Protein AF-A0A142L7J3-F1 (afdb_monomer_lite)

Radius of gyration: 13.49 Å; chains: 1; bounding box: 30×34×36 Å

pLDDT: mean 91.31, std 12.8, range [37.28, 98.56]

Structure (mmCIF, N/CA/C/O backbone):
data_AF-A0A142L7J3-F1
#
_entry.id   AF-A0A142L7J3-F1
#
loop_
_atom_site.group_PDB
_atom_site.id
_atom_site.type_symbol
_atom_site.label_atom_id
_atom_site.label_alt_id
_atom_site.label_comp_id
_atom_site.label_asym_id
_atom_site.label_entity_id
_atom_site.label_seq_id
_atom_site.pdbx_PDB_ins_code
_atom_site.Cartn_x
_atom_site.Cartn_y
_atom_site.Cartn_z
_atom_site.occupancy
_atom_site.B_iso_or_equiv
_atom_site.auth_seq_id
_atom_site.auth_comp_id
_atom_site.auth_asym_id
_atom_site.auth_atom_id
_atom_site.pdbx_PDB_model_num
ATOM 1 N N . MET A 1 1 ? -18.069 -25.720 5.471 1.00 37.28 1 MET A N 1
ATOM 2 C CA . MET A 1 1 ? -17.229 -25.163 6.548 1.00 37.28 1 MET A CA 1
ATOM 3 C C . MET A 1 1 ? -16.478 -24.002 5.931 1.00 37.28 1 MET A C 1
ATOM 5 O O . MET A 1 1 ? -15.548 -24.239 5.176 1.00 37.28 1 MET A O 1
ATOM 9 N N . GLU A 1 2 ? -16.967 -22.778 6.115 1.00 46.50 2 GLU A N 1
ATOM 10 C CA . GLU A 1 2 ? -16.237 -21.585 5.678 1.00 46.50 2 GLU A CA 1
ATOM 11 C C . GLU A 1 2 ? -15.083 -21.380 6.653 1.00 46.50 2 GLU A C 1
ATOM 13 O O . GLU A 1 2 ? -15.280 -20.985 7.800 1.00 46.50 2 GLU A O 1
ATOM 18 N N . SER A 1 3 ? -13.883 -21.758 6.222 1.00 52.31 3 SER A N 1
ATOM 19 C CA . SER A 1 3 ? -12.657 -21.511 6.966 1.00 52.31 3 SER A CA 1
ATOM 20 C C . SER A 1 3 ? -12.474 -20.002 7.080 1.00 52.31 3 SER A C 1
ATOM 22 O O . SER A 1 3 ? -12.310 -19.318 6.070 1.00 52.31 3 SER A O 1
ATOM 24 N N . THR A 1 4 ? -12.519 -19.477 8.300 1.00 59.66 4 THR A N 1
ATOM 25 C CA . THR A 1 4 ? -12.182 -18.084 8.593 1.00 59.66 4 THR A CA 1
ATOM 26 C C . THR A 1 4 ? -10.811 -17.785 7.976 1.00 59.66 4 THR A C 1
ATOM 28 O O . THR A 1 4 ? -9.865 -18.522 8.263 1.00 59.66 4 THR A O 1
ATOM 31 N N . PRO A 1 5 ? -10.664 -16.769 7.109 1.00 62.41 5 PRO A N 1
ATOM 32 C CA . PRO A 1 5 ? -9.376 -16.492 6.492 1.00 62.41 5 PRO A CA 1
ATOM 33 C C . PRO A 1 5 ? -8.358 -16.102 7.572 1.00 62.41 5 PRO A C 1
ATOM 35 O O . PRO A 1 5 ? -8.549 -15.125 8.297 1.00 62.41 5 PRO A O 1
ATOM 38 N N . THR A 1 6 ? -7.284 -16.885 7.691 1.00 75.25 6 THR A N 1
ATOM 39 C CA . THR A 1 6 ? -6.123 -16.551 8.524 1.00 75.25 6 THR A CA 1
ATOM 40 C C . THR A 1 6 ? -5.455 -15.284 7.987 1.00 75.25 6 THR A C 1
ATOM 42 O O . THR A 1 6 ? -5.536 -14.990 6.796 1.00 75.25 6 THR A O 1
ATOM 45 N N . TYR A 1 7 ? -4.772 -14.534 8.852 1.00 71.19 7 TYR A N 1
ATOM 46 C CA . TYR A 1 7 ? -4.046 -13.314 8.478 1.00 71.19 7 TYR A CA 1
ATOM 47 C C . TYR A 1 7 ? -3.102 -13.516 7.276 1.00 71.19 7 TYR A C 1
ATOM 49 O O . TYR A 1 7 ? -3.101 -12.707 6.350 1.00 71.19 7 TYR A O 1
ATOM 57 N N . GLU A 1 8 ? -2.357 -14.626 7.259 1.00 70.62 8 GLU A N 1
ATOM 58 C CA . GLU A 1 8 ? -1.459 -14.999 6.1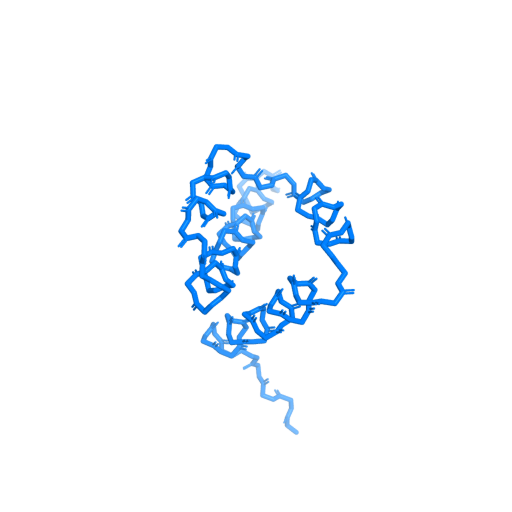56 1.00 70.62 8 GLU A CA 1
ATOM 59 C C . GLU A 1 8 ? -2.220 -15.163 4.832 1.00 70.62 8 GLU A C 1
ATOM 61 O O . GLU A 1 8 ? -1.825 -14.579 3.826 1.00 70.62 8 GLU A O 1
ATOM 66 N N . ASN A 1 9 ? -3.388 -15.814 4.853 1.00 86.50 9 ASN A N 1
ATOM 67 C CA . ASN A 1 9 ? -4.229 -15.978 3.663 1.00 86.50 9 ASN A CA 1
ATOM 68 C C . ASN A 1 9 ? -4.708 -14.625 3.110 1.00 86.50 9 ASN A C 1
ATOM 70 O O . ASN A 1 9 ? -4.816 -14.447 1.899 1.00 86.50 9 ASN A O 1
ATOM 74 N N . VAL A 1 10 ? -5.000 -13.654 3.984 1.00 92.06 10 VAL A N 1
ATOM 75 C CA . VAL A 1 10 ? -5.408 -12.305 3.556 1.00 92.06 10 VAL A CA 1
ATOM 76 C C . VAL A 1 10 ? -4.241 -11.573 2.899 1.00 92.06 10 VAL A C 1
ATOM 78 O O . VAL A 1 10 ? -4.418 -10.970 1.839 1.00 92.06 10 VAL A O 1
ATOM 81 N N . LEU A 1 11 ? -3.051 -11.630 3.501 1.00 94.69 11 LEU A N 1
ATOM 82 C CA . LEU A 1 11 ? -1.868 -10.963 2.963 1.00 94.69 11 LEU A CA 1
ATOM 83 C C . LEU A 1 11 ? -1.441 -11.555 1.613 1.00 94.69 11 LEU A C 1
ATOM 85 O O . LEU A 1 11 ? -1.082 -10.801 0.706 1.00 94.69 11 LEU A O 1
ATOM 89 N N . GLU A 1 12 ? -1.527 -12.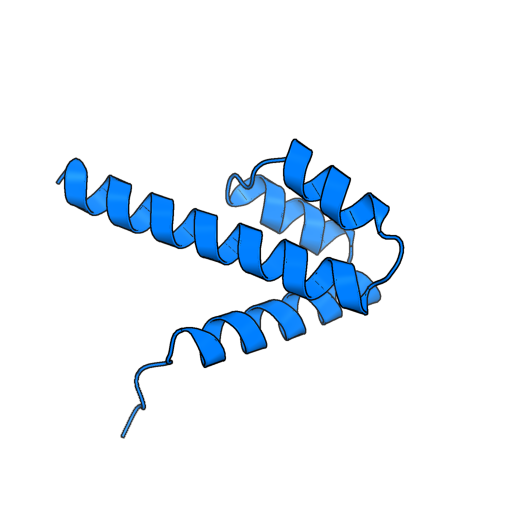875 1.445 1.00 95.12 12 GLU A N 1
ATOM 90 C CA . GLU A 1 12 ? -1.261 -13.545 0.168 1.00 95.12 12 GLU A CA 1
ATOM 91 C C . GLU A 1 12 ? -2.232 -13.083 -0.924 1.00 95.12 12 GLU A C 1
ATOM 93 O O . GLU A 1 12 ? -1.800 -12.638 -1.989 1.00 95.12 12 GLU A O 1
ATOM 98 N N . VAL A 1 13 ? -3.540 -13.085 -0.640 1.00 95.94 13 VAL A N 1
ATOM 99 C CA . VAL A 1 13 ? -4.571 -12.628 -1.589 1.00 95.94 13 VAL A CA 1
ATOM 100 C C . VAL A 1 13 ? -4.380 -11.155 -1.959 1.00 95.94 13 VAL A C 1
ATOM 102 O O . VAL A 1 13 ? -4.486 -10.791 -3.137 1.00 95.94 13 VAL A O 1
ATOM 105 N N . LEU A 1 14 ? -4.068 -10.298 -0.982 1.00 97.25 14 LEU A N 1
ATOM 106 C CA . LEU A 1 14 ? -3.749 -8.893 -1.235 1.00 97.25 14 LEU A CA 1
ATOM 107 C C . LEU A 1 14 ? -2.504 -8.763 -2.111 1.00 97.25 14 LEU A C 1
ATOM 109 O O . LEU A 1 14 ? -2.527 -8.011 -3.081 1.00 97.25 14 LEU A O 1
ATOM 113 N N . THR A 1 15 ? -1.449 -9.524 -1.825 1.00 98.19 15 THR A N 1
ATOM 114 C CA . THR A 1 15 ? -0.204 -9.500 -2.603 1.00 98.19 15 THR A CA 1
ATOM 115 C C . THR A 1 15 ? -0.450 -9.901 -4.054 1.00 98.19 15 THR A C 1
ATOM 117 O O . THR A 1 15 ? 0.003 -9.202 -4.961 1.00 98.19 15 THR A O 1
ATOM 120 N N . SER A 1 16 ? -1.215 -10.968 -4.305 1.00 97.88 16 SER A N 1
ATOM 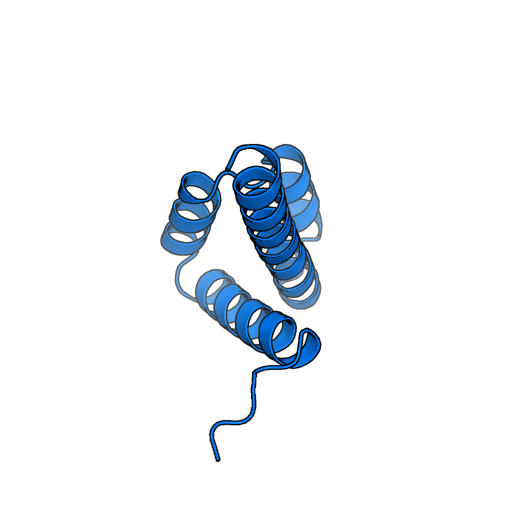121 C CA . SER A 1 16 ? -1.576 -11.386 -5.666 1.00 97.88 16 SER A CA 1
ATOM 122 C C . SER A 1 16 ? -2.435 -10.345 -6.386 1.00 97.88 16 SER A C 1
ATOM 124 O O . SER A 1 16 ? -2.193 -10.052 -7.556 1.00 97.88 16 SER A O 1
ATOM 126 N N . SER A 1 17 ? -3.398 -9.739 -5.687 1.00 98.00 17 SER A N 1
ATOM 127 C CA . SER A 1 17 ? -4.270 -8.699 -6.251 1.00 98.00 17 SER A CA 1
ATOM 128 C C . SER A 1 17 ? -3.491 -7.432 -6.605 1.00 98.00 17 SER A C 1
ATOM 130 O O . SER A 1 17 ? -3.670 -6.864 -7.683 1.00 98.00 17 SER A O 1
ATOM 132 N N . VAL A 1 18 ? -2.586 -7.006 -5.721 1.00 98.38 18 VAL A N 1
ATOM 133 C CA . VAL A 1 18 ? -1.698 -5.866 -5.960 1.00 98.38 18 VAL A CA 1
ATOM 134 C C . VAL A 1 18 ? -0.748 -6.172 -7.107 1.00 98.38 18 VAL A C 1
ATOM 136 O O . VAL A 1 18 ? -0.603 -5.327 -7.979 1.00 98.38 18 VAL A O 1
ATOM 139 N N . MET A 1 19 ? -0.137 -7.360 -7.150 1.00 98.56 19 MET A N 1
ATOM 140 C CA . MET A 1 19 ? 0.727 -7.769 -8.261 1.00 98.56 19 MET A CA 1
ATOM 141 C C . MET A 1 19 ? -0.021 -7.702 -9.595 1.00 98.56 19 MET A C 1
ATOM 143 O O . MET A 1 19 ? 0.497 -7.146 -10.558 1.00 98.56 19 MET A O 1
ATOM 147 N N . TYR A 1 20 ? -1.252 -8.215 -9.646 1.00 98.50 20 TYR A N 1
ATOM 148 C CA . TYR A 1 20 ? -2.077 -8.146 -10.847 1.00 98.50 20 TYR A CA 1
ATOM 149 C C . TYR A 1 20 ? -2.296 -6.694 -11.297 1.00 98.50 20 TYR A C 1
ATOM 151 O O . TYR A 1 20 ? -2.012 -6.355 -12.442 1.00 98.50 20 TYR A O 1
ATOM 159 N N . LEU A 1 21 ? -2.740 -5.811 -10.398 1.00 98.44 21 LEU A N 1
ATOM 160 C CA . LEU A 1 21 ? -2.955 -4.404 -10.747 1.00 98.44 21 LEU A CA 1
ATOM 161 C C . LEU A 1 21 ? -1.646 -3.691 -11.102 1.00 98.44 21 LEU A C 1
ATOM 163 O O . LEU A 1 21 ? -1.609 -2.897 -12.029 1.00 98.44 21 LEU A O 1
ATOM 167 N N . LEU A 1 22 ? -0.546 -4.015 -10.430 1.00 97.88 22 LEU A N 1
ATOM 168 C CA . LEU A 1 22 ? 0.762 -3.442 -10.721 1.00 97.88 22 LEU A CA 1
ATOM 169 C C . LEU A 1 22 ? 1.222 -3.750 -12.155 1.00 97.88 22 LEU A C 1
ATOM 171 O O . LEU A 1 22 ? 1.839 -2.899 -12.792 1.00 97.88 22 LEU A O 1
ATOM 175 N N . LEU A 1 23 ? 0.929 -4.956 -12.649 1.00 97.75 23 LEU A N 1
ATOM 176 C CA . LEU A 1 23 ? 1.328 -5.417 -13.981 1.00 97.75 23 LEU A CA 1
ATOM 177 C C . LEU A 1 23 ? 0.328 -5.055 -15.084 1.00 97.75 23 LEU A C 1
ATOM 179 O O . LEU A 1 23 ? 0.724 -4.961 -16.244 1.00 97.75 23 LEU A O 1
ATOM 183 N N . HIS A 1 24 ? -0.951 -4.884 -14.744 1.00 98.12 24 HIS A N 1
ATOM 184 C CA . HIS A 1 24 ? -2.024 -4.776 -15.735 1.00 98.12 24 HIS A CA 1
ATOM 185 C C . HIS A 1 24 ? -2.837 -3.477 -15.660 1.00 98.12 24 HIS A C 1
ATOM 187 O O . HIS A 1 24 ? -3.446 -3.108 -16.659 1.00 98.12 24 HIS A O 1
ATOM 193 N N . ASP A 1 25 ? -2.873 -2.789 -14.515 1.00 98.00 25 ASP A N 1
ATOM 194 C CA . ASP A 1 25 ? -3.718 -1.607 -14.295 1.00 98.00 25 ASP A CA 1
ATOM 195 C C . ASP A 1 25 ? -3.199 -0.728 -13.134 1.00 98.00 25 ASP A C 1
ATOM 197 O O . ASP A 1 25 ? -3.740 -0.695 -12.020 1.00 98.00 25 ASP A O 1
ATOM 201 N N . MET A 1 26 ? -2.092 -0.025 -13.398 1.00 96.31 26 MET A N 1
ATOM 202 C CA . MET A 1 26 ? -1.433 0.838 -12.412 1.00 96.31 26 MET A CA 1
ATOM 203 C C . MET A 1 26 ? -2.337 1.993 -11.960 1.00 96.31 26 MET A C 1
ATOM 205 O O . MET A 1 26 ? -2.331 2.364 -10.787 1.00 96.31 26 MET A O 1
ATOM 209 N N . GLU A 1 27 ? -3.125 2.564 -12.871 1.00 97.94 27 GLU A N 1
ATOM 210 C CA . GLU A 1 27 ? -4.021 3.676 -12.554 1.00 97.94 27 GLU A CA 1
ATOM 211 C C . GLU A 1 27 ? -5.067 3.250 -11.518 1.00 97.94 27 GLU A C 1
ATOM 213 O O . GLU A 1 27 ? -5.263 3.921 -10.500 1.00 97.94 27 GLU A O 1
ATOM 218 N N . LYS A 1 28 ? -5.685 2.080 -11.711 1.00 98.12 28 LYS A N 1
ATOM 219 C CA . LYS A 1 28 ? -6.615 1.514 -10.735 1.00 98.12 28 LYS A CA 1
ATOM 220 C C . LYS A 1 28 ? -5.945 1.210 -9.401 1.00 98.12 28 LYS A C 1
ATOM 222 O O . LYS A 1 28 ? -6.564 1.466 -8.366 1.00 98.12 28 LYS A O 1
ATOM 227 N N . LEU A 1 29 ? -4.705 0.709 -9.398 1.00 98.31 29 LEU A N 1
ATOM 228 C CA . LEU A 1 29 ? -3.951 0.504 -8.158 1.00 98.31 29 LEU A CA 1
ATOM 229 C C . LEU A 1 29 ? -3.820 1.816 -7.376 1.00 98.31 29 LEU A C 1
ATOM 231 O O . LEU A 1 29 ? -4.222 1.876 -6.215 1.00 98.31 29 LEU A O 1
ATOM 235 N N . LEU A 1 30 ? -3.314 2.875 -8.013 1.00 97.19 30 LEU A N 1
ATOM 236 C CA . LEU A 1 30 ? -3.113 4.177 -7.370 1.00 97.19 30 LEU A CA 1
ATOM 237 C C . LEU A 1 30 ? -4.433 4.781 -6.868 1.00 97.19 30 LEU A C 1
ATOM 239 O O . LEU A 1 30 ? -4.497 5.262 -5.735 1.00 97.19 30 LEU A O 1
ATOM 243 N N . ASN A 1 31 ? -5.503 4.676 -7.660 1.00 97.81 31 ASN A N 1
ATOM 244 C CA . ASN A 1 31 ? -6.839 5.130 -7.274 1.00 97.81 31 ASN A CA 1
ATOM 245 C C . ASN A 1 31 ? -7.374 4.396 -6.035 1.00 97.81 31 ASN A C 1
ATOM 247 O O . ASN A 1 31 ? -7.970 5.019 -5.154 1.00 97.81 31 ASN A O 1
ATOM 251 N N . ILE A 1 32 ? -7.164 3.078 -5.937 1.00 97.56 32 ILE A N 1
ATOM 252 C CA . ILE A 1 32 ? -7.557 2.301 -4.754 1.00 97.56 32 ILE A CA 1
ATOM 253 C C . ILE A 1 32 ? -6.774 2.776 -3.533 1.00 97.56 32 ILE A C 1
ATOM 255 O O . ILE A 1 32 ? -7.397 3.102 -2.524 1.00 97.56 32 ILE A O 1
ATOM 259 N N . LEU A 1 33 ? -5.441 2.853 -3.635 1.00 97.56 33 LEU A N 1
ATOM 260 C CA . LEU A 1 33 ? -4.561 3.264 -2.538 1.00 97.56 33 LEU A CA 1
ATOM 261 C C . LEU A 1 33 ? -4.963 4.639 -1.984 1.00 97.56 33 LEU A C 1
ATOM 263 O O . LEU A 1 33 ? -5.143 4.795 -0.776 1.00 97.56 33 LEU A O 1
ATOM 267 N N . TYR A 1 34 ? -5.205 5.611 -2.862 1.00 95.56 34 TYR A N 1
ATOM 268 C CA . TYR A 1 34 ? -5.644 6.943 -2.454 1.00 95.56 34 TYR A CA 1
ATOM 269 C C . TYR A 1 34 ? -6.968 6.913 -1.670 1.00 95.56 34 TYR A C 1
ATOM 271 O O . TYR A 1 34 ? -7.086 7.524 -0.610 1.00 95.56 34 TYR A O 1
ATOM 279 N N . ARG A 1 35 ? -7.960 6.141 -2.134 1.00 96.19 35 ARG A N 1
ATOM 280 C CA . ARG A 1 35 ? -9.291 6.063 -1.502 1.00 96.19 35 ARG A CA 1
ATOM 281 C C . ARG A 1 35 ? -9.291 5.434 -0.114 1.00 96.19 35 ARG A C 1
ATOM 283 O O . ARG A 1 35 ? -10.184 5.725 0.680 1.00 96.19 35 ARG A O 1
ATOM 290 N N . ILE A 1 36 ? -8.351 4.536 0.165 1.00 94.75 36 ILE A N 1
ATOM 291 C CA . ILE A 1 36 ? -8.267 3.859 1.464 1.00 94.75 36 ILE A CA 1
ATOM 292 C C . ILE A 1 36 ? -7.367 4.588 2.462 1.00 94.75 36 ILE A C 1
ATOM 294 O O . ILE A 1 36 ? -7.278 4.115 3.598 1.00 94.75 36 ILE A O 1
ATOM 298 N N . ASP A 1 37 ? -6.779 5.726 2.073 1.00 95.50 37 ASP A N 1
ATOM 299 C CA . ASP A 1 37 ? -5.926 6.570 2.915 1.00 95.50 37 ASP A CA 1
ATOM 300 C C . ASP A 1 37 ? -4.679 5.820 3.421 1.00 95.50 37 ASP A C 1
ATOM 302 O O . ASP A 1 37 ? -4.399 5.761 4.619 1.00 95.50 37 ASP A O 1
ATOM 306 N N . VAL A 1 38 ? -3.946 5.166 2.509 1.00 94.69 38 VAL A N 1
ATOM 307 C CA . VAL A 1 38 ? -2.612 4.632 2.834 1.00 94.69 38 VAL A CA 1
ATOM 308 C C . VAL A 1 38 ? -1.575 5.751 2.864 1.00 94.69 38 VAL A C 1
ATOM 310 O O . VAL A 1 38 ? -1.668 6.743 2.146 1.00 94.69 38 VAL A O 1
ATOM 313 N N . ASN A 1 39 ? -0.536 5.573 3.678 1.00 94.62 39 ASN A N 1
ATOM 314 C CA . ASN A 1 39 ? 0.524 6.562 3.840 1.00 94.62 39 ASN A CA 1
ATOM 315 C C . ASN A 1 39 ? 1.324 6.750 2.532 1.00 94.62 39 ASN A C 1
ATOM 317 O O . ASN A 1 39 ? 2.157 5.913 2.180 1.00 94.62 39 ASN A O 1
ATOM 321 N N . GLU A 1 40 ? 1.088 7.860 1.829 1.00 94.56 40 GLU A N 1
ATOM 322 C CA . GLU A 1 40 ? 1.700 8.164 0.528 1.00 94.56 40 GLU A CA 1
ATOM 323 C C . GLU A 1 40 ? 3.246 8.144 0.543 1.00 94.56 40 GLU A C 1
ATOM 325 O O . GLU A 1 40 ? 3.828 7.545 -0.366 1.00 94.56 40 GLU A O 1
ATOM 330 N N . PRO A 1 41 ? 3.950 8.696 1.557 1.00 96.56 41 PRO A N 1
ATOM 331 C CA . PRO A 1 41 ? 5.401 8.533 1.668 1.00 96.56 41 PRO A CA 1
ATOM 332 C C . PRO A 1 41 ? 5.867 7.071 1.651 1.00 96.56 41 PRO A C 1
ATOM 334 O O . PRO A 1 41 ? 6.820 6.737 0.945 1.00 96.56 41 PRO A O 1
ATOM 337 N N . LYS A 1 42 ? 5.181 6.180 2.380 1.00 96.75 42 LYS A N 1
ATOM 338 C CA . LYS A 1 42 ? 5.503 4.743 2.385 1.00 96.75 42 LYS A CA 1
ATOM 339 C C . LYS A 1 42 ? 5.214 4.088 1.036 1.00 96.75 42 LYS A C 1
ATOM 341 O O . LYS A 1 42 ? 5.994 3.253 0.591 1.00 96.75 42 LYS A O 1
ATOM 346 N N . VAL A 1 43 ? 4.135 4.492 0.366 1.00 96.88 43 VAL A N 1
ATOM 347 C CA . VAL A 1 43 ? 3.809 4.021 -0.988 1.00 96.88 43 VAL A CA 1
ATOM 348 C C . VAL A 1 43 ? 4.913 4.416 -1.975 1.00 96.88 43 VAL A C 1
ATOM 350 O O . VAL A 1 43 ? 5.414 3.562 -2.702 1.00 96.88 43 VAL A O 1
ATOM 353 N N . LYS A 1 44 ? 5.368 5.675 -1.957 1.00 96.31 44 LYS A N 1
ATOM 354 C CA . LYS A 1 44 ? 6.485 6.145 -2.799 1.00 96.31 44 LYS A CA 1
ATOM 355 C C . LYS A 1 44 ? 7.772 5.361 -2.538 1.00 96.31 44 LYS A C 1
ATOM 357 O O . LYS A 1 44 ? 8.423 4.929 -3.486 1.00 96.31 44 LYS A O 1
ATOM 362 N N . ALA A 1 45 ? 8.108 5.133 -1.268 1.00 96.88 45 ALA A N 1
ATOM 363 C CA . ALA A 1 45 ? 9.262 4.319 -0.893 1.00 96.88 45 ALA A CA 1
ATOM 364 C C . ALA A 1 45 ? 9.133 2.869 -1.391 1.00 96.88 45 ALA A C 1
ATOM 366 O O . ALA A 1 45 ? 10.117 2.288 -1.844 1.00 96.88 45 ALA A O 1
ATOM 367 N N . ALA A 1 46 ? 7.922 2.300 -1.372 1.00 96.62 46 ALA A N 1
ATOM 368 C CA . ALA A 1 46 ? 7.678 0.971 -1.912 1.00 96.62 46 ALA A CA 1
ATOM 369 C C . ALA A 1 46 ? 7.964 0.922 -3.419 1.00 96.62 46 ALA A C 1
ATOM 371 O O . ALA A 1 46 ? 8.723 0.061 -3.858 1.00 96.62 46 ALA A O 1
ATOM 372 N N . PHE A 1 47 ? 7.425 1.870 -4.193 1.00 95.94 47 PHE A N 1
ATOM 373 C CA . PHE A 1 47 ? 7.630 1.946 -5.644 1.00 95.94 47 PHE A CA 1
ATOM 374 C C . PHE A 1 47 ? 9.088 2.198 -6.048 1.00 95.94 47 PHE A C 1
ATOM 376 O O . PHE A 1 47 ? 9.521 1.688 -7.079 1.00 95.94 47 PHE A O 1
ATOM 383 N N . ALA A 1 48 ? 9.874 2.889 -5.217 1.00 95.94 48 ALA A N 1
ATOM 384 C CA . ALA A 1 48 ? 11.300 3.123 -5.464 1.00 95.94 48 ALA A CA 1
ATOM 385 C C . ALA A 1 48 ? 12.141 1.832 -5.549 1.00 95.94 48 ALA A C 1
ATOM 387 O O . ALA A 1 48 ? 13.256 1.859 -6.065 1.00 95.94 48 ALA A O 1
ATOM 388 N N . GLN A 1 49 ? 11.610 0.692 -5.092 1.00 91.44 49 GLN A N 1
ATOM 389 C CA . GLN A 1 49 ? 12.269 -0.611 -5.211 1.00 91.44 49 GLN A CA 1
ATOM 390 C C . GLN A 1 49 ? 12.374 -1.105 -6.664 1.00 91.44 49 GLN A C 1
ATOM 392 O O . GLN A 1 49 ? 13.150 -2.022 -6.927 1.00 91.44 49 GLN A O 1
ATOM 397 N N . ASN A 1 50 ? 11.598 -0.539 -7.602 1.00 91.94 50 ASN A N 1
ATOM 398 C CA . ASN A 1 50 ? 11.615 -0.865 -9.038 1.00 91.94 50 ASN A CA 1
ATOM 399 C C . ASN A 1 50 ? 11.521 -2.371 -9.367 1.00 91.94 50 ASN A C 1
ATOM 401 O O . ASN A 1 50 ? 11.949 -2.821 -10.428 1.00 91.94 50 ASN A O 1
ATOM 405 N N . ASN A 1 51 ? 10.944 -3.167 -8.464 1.00 96.00 51 ASN A N 1
ATOM 406 C CA . ASN A 1 51 ? 10.774 -4.603 -8.632 1.00 96.00 51 ASN A CA 1
ATOM 407 C C . ASN A 1 51 ? 9.367 -5.008 -8.180 1.00 96.00 51 ASN A C 1
ATOM 409 O O . ASN A 1 51 ? 9.102 -5.015 -6.975 1.00 96.00 51 ASN A O 1
ATOM 413 N N . PRO A 1 52 ? 8.477 -5.407 -9.107 1.00 95.81 52 PRO A N 1
ATOM 414 C CA . PRO A 1 52 ? 7.125 -5.857 -8.790 1.00 95.81 52 PRO A CA 1
ATOM 415 C C . PRO A 1 52 ? 7.031 -6.890 -7.667 1.00 95.81 52 PRO A C 1
ATOM 417 O O . PRO A 1 52 ? 6.127 -6.814 -6.837 1.00 95.81 52 PRO A O 1
ATOM 420 N N . LYS A 1 53 ? 7.993 -7.821 -7.589 1.00 96.50 53 LYS A N 1
ATOM 421 C CA . LYS A 1 53 ? 8.019 -8.881 -6.568 1.00 96.50 53 LYS A CA 1
ATOM 422 C C . LYS A 1 53 ? 8.318 -8.362 -5.161 1.00 96.50 53 LYS A C 1
ATOM 424 O O . LYS A 1 53 ? 8.012 -9.054 -4.200 1.00 96.50 53 LYS A O 1
ATOM 429 N N . LEU A 1 54 ? 8.892 -7.165 -5.044 1.00 97.00 54 LEU A N 1
ATOM 430 C CA . LEU A 1 54 ? 9.124 -6.484 -3.770 1.00 97.00 54 LEU A CA 1
ATOM 431 C C . LEU A 1 54 ? 8.056 -5.416 -3.491 1.00 97.00 54 LEU A C 1
ATOM 433 O O . LEU A 1 54 ? 7.607 -5.261 -2.355 1.00 97.00 54 LEU A O 1
ATOM 437 N N . ILE A 1 55 ? 7.592 -4.721 -4.536 1.00 97.94 55 ILE A N 1
ATOM 438 C CA . ILE A 1 55 ? 6.541 -3.701 -4.444 1.00 97.94 55 ILE A CA 1
ATOM 439 C C . ILE A 1 55 ? 5.228 -4.327 -3.967 1.00 97.94 55 ILE A C 1
ATOM 441 O O . ILE A 1 55 ? 4.645 -3.838 -3.003 1.00 97.94 55 ILE A O 1
ATOM 445 N N . ALA A 1 56 ? 4.770 -5.409 -4.604 1.00 98.12 56 ALA A N 1
ATOM 446 C CA . ALA A 1 56 ? 3.468 -6.004 -4.311 1.00 98.12 56 ALA A CA 1
ATOM 447 C C . ALA A 1 56 ? 3.282 -6.415 -2.836 1.00 98.12 56 ALA A C 1
ATOM 449 O O . ALA A 1 56 ? 2.307 -5.956 -2.239 1.00 98.12 56 ALA A O 1
ATOM 450 N 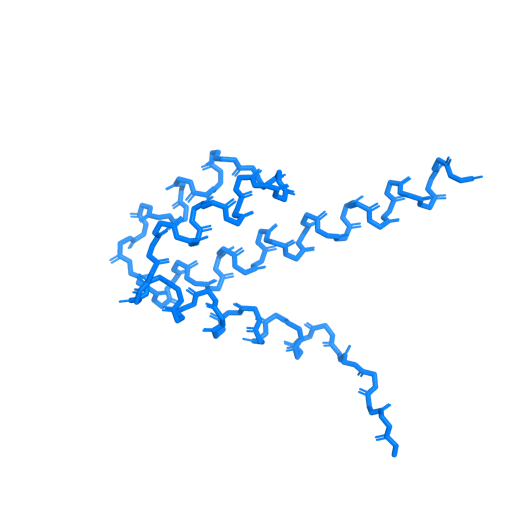N . PRO A 1 57 ? 4.194 -7.188 -2.207 1.00 97.88 57 PRO A N 1
ATOM 451 C CA . PRO A 1 57 ? 4.049 -7.532 -0.792 1.00 97.88 57 PRO A CA 1
ATOM 452 C C . PRO A 1 57 ? 4.172 -6.306 0.123 1.00 97.88 57 PRO A C 1
ATOM 454 O O . PRO A 1 57 ? 3.440 -6.202 1.105 1.00 97.88 57 PRO A O 1
ATOM 457 N N . THR A 1 58 ? 5.026 -5.331 -0.220 1.00 98.00 58 THR A N 1
ATOM 458 C CA . THR A 1 58 ? 5.156 -4.085 0.558 1.00 98.00 58 THR A CA 1
ATOM 459 C C . THR A 1 58 ? 3.843 -3.300 0.560 1.00 98.00 58 THR A C 1
ATOM 461 O O . THR A 1 58 ? 3.361 -2.882 1.609 1.00 98.00 58 THR A O 1
ATOM 464 N N . ILE A 1 59 ? 3.231 -3.114 -0.611 1.00 98.38 59 ILE A N 1
ATOM 465 C CA . ILE A 1 59 ? 1.957 -2.404 -0.750 1.00 98.38 59 ILE A CA 1
ATOM 466 C C . ILE A 1 59 ? 0.819 -3.187 -0.081 1.00 98.38 59 ILE A C 1
ATOM 468 O O . ILE A 1 59 ? 0.005 -2.582 0.613 1.00 98.38 59 ILE A O 1
ATOM 472 N N . ALA A 1 60 ? 0.773 -4.514 -0.227 1.00 98.00 60 ALA A N 1
ATOM 473 C CA . ALA A 1 60 ? -0.222 -5.354 0.437 1.00 98.00 60 ALA A CA 1
ATOM 474 C C . ALA A 1 60 ? -0.175 -5.205 1.966 1.00 98.00 60 ALA A C 1
ATOM 476 O O . ALA A 1 60 ? -1.223 -5.053 2.597 1.00 98.00 60 ALA A O 1
ATOM 477 N N . GLN A 1 61 ? 1.027 -5.148 2.549 1.00 97.50 61 GLN A N 1
ATOM 478 C CA . GLN A 1 61 ? 1.195 -4.897 3.979 1.00 97.50 61 GLN A CA 1
ATOM 479 C C . GLN A 1 61 ? 0.672 -3.510 4.381 1.00 97.50 61 GLN A C 1
ATOM 481 O O . GLN A 1 61 ? -0.049 -3.393 5.368 1.00 97.50 61 GLN A O 1
ATOM 486 N N . LEU A 1 62 ? 0.949 -2.463 3.592 1.00 97.56 62 LEU A N 1
ATOM 487 C CA . LEU A 1 62 ? 0.429 -1.115 3.866 1.00 97.56 62 LEU A CA 1
ATOM 488 C C . LEU A 1 62 ? -1.106 -1.052 3.839 1.00 97.56 62 LEU A C 1
ATOM 490 O O . LEU A 1 62 ? -1.703 -0.335 4.642 1.00 97.56 62 LEU A O 1
ATOM 494 N N . ILE A 1 63 ? -1.742 -1.791 2.925 1.00 97.31 63 ILE A N 1
ATOM 495 C CA . ILE A 1 63 ? -3.206 -1.905 2.855 1.00 97.31 63 ILE A CA 1
ATOM 496 C C . ILE A 1 63 ? -3.736 -2.579 4.125 1.00 97.31 63 ILE A C 1
ATOM 498 O O . ILE A 1 63 ? -4.658 -2.066 4.760 1.00 97.31 63 ILE A O 1
ATOM 502 N N . LEU A 1 64 ? -3.139 -3.706 4.510 1.00 95.69 64 LEU A N 1
ATOM 503 C CA . LEU A 1 64 ? -3.564 -4.488 5.667 1.00 95.69 64 LEU A CA 1
ATOM 504 C C . LEU A 1 64 ? -3.418 -3.702 6.976 1.00 95.69 64 LEU A C 1
ATOM 506 O O . LEU A 1 64 ? -4.372 -3.620 7.752 1.00 95.69 64 LEU A O 1
ATOM 510 N N . ASP A 1 65 ? -2.276 -3.040 7.172 1.00 95.50 65 ASP A N 1
ATOM 511 C CA . ASP A 1 65 ? -2.028 -2.153 8.313 1.00 95.50 65 ASP A CA 1
ATOM 512 C C . ASP A 1 65 ? -3.103 -1.068 8.415 1.00 95.50 65 ASP A C 1
ATOM 514 O O . ASP A 1 65 ? -3.609 -0.768 9.500 1.00 95.50 65 ASP A O 1
ATOM 518 N N . ARG A 1 66 ? -3.487 -0.477 7.276 1.00 95.88 66 ARG A N 1
ATOM 519 C CA . ARG A 1 66 ? -4.491 0.585 7.250 1.00 95.88 66 ARG A CA 1
ATOM 520 C C . ARG A 1 66 ? -5.873 0.073 7.650 1.00 95.88 66 ARG A C 1
ATOM 522 O O . ARG A 1 66 ? -6.580 0.762 8.391 1.00 95.88 66 ARG A O 1
ATOM 529 N N . GLU A 1 67 ? -6.259 -1.119 7.206 1.00 94.25 67 GLU A N 1
ATOM 530 C CA . GLU A 1 67 ? -7.541 -1.726 7.575 1.00 94.25 67 GLU A CA 1
ATOM 531 C C . GLU A 1 67 ? -7.598 -2.129 9.054 1.00 94.25 67 GLU A C 1
ATOM 533 O O . GLU A 1 67 ? -8.619 -1.895 9.714 1.00 94.25 67 GLU A O 1
ATOM 538 N N . LEU A 1 68 ? -6.489 -2.627 9.610 1.00 93.56 68 LEU A N 1
ATOM 539 C CA . LEU A 1 68 ? -6.362 -2.887 11.045 1.00 93.56 68 LEU A CA 1
ATOM 540 C C . LEU A 1 68 ? -6.500 -1.599 11.864 1.00 93.56 68 LEU A C 1
ATOM 542 O O . LEU A 1 68 ? -7.333 -1.542 12.769 1.00 93.56 68 LEU A O 1
ATOM 546 N N . GLN A 1 69 ? -5.797 -0.528 11.484 1.00 94.31 69 GLN A N 1
ATOM 547 C CA . GLN A 1 69 ? -5.914 0.779 12.145 1.00 94.31 69 GLN A CA 1
ATOM 548 C C . GLN A 1 69 ? -7.353 1.309 12.134 1.00 94.31 69 GLN A C 1
ATOM 550 O O . GLN A 1 69 ? -7.831 1.862 13.129 1.00 94.31 69 GLN A O 1
ATOM 555 N N . LYS A 1 70 ? -8.083 1.142 11.022 1.00 92.31 70 LYS A N 1
ATOM 556 C CA . LYS A 1 70 ? -9.500 1.531 10.946 1.00 92.31 70 LYS A CA 1
ATOM 557 C C . LYS A 1 70 ? -10.357 0.688 11.888 1.00 92.31 70 LYS A C 1
ATOM 559 O O . LYS A 1 70 ? -11.260 1.225 12.529 1.00 92.31 70 LYS A O 1
ATOM 564 N N . ALA A 1 71 ? -10.107 -0.618 11.970 1.00 92.88 71 ALA A N 1
ATOM 565 C CA . ALA A 1 71 ? -10.836 -1.512 12.863 1.00 92.88 71 ALA A CA 1
ATOM 566 C C . ALA A 1 71 ? -10.611 -1.153 14.337 1.00 92.88 71 ALA A C 1
ATOM 568 O O . ALA A 1 71 ? -11.581 -1.060 15.088 1.00 92.88 71 ALA A O 1
ATOM 569 N N . GLU A 1 72 ? -9.369 -0.880 14.730 1.00 93.56 72 GLU A N 1
ATOM 570 C CA . GLU A 1 72 ? -9.017 -0.405 16.070 1.00 93.56 72 GLU A CA 1
ATOM 571 C C . GLU A 1 72 ? -9.661 0.946 16.385 1.00 93.56 72 GLU A C 1
ATOM 573 O O . GLU A 1 72 ? -10.304 1.094 17.424 1.00 93.56 72 GLU A O 1
ATOM 578 N N . SER A 1 73 ? -9.582 1.906 15.458 1.00 91.44 73 SER A N 1
ATOM 579 C CA . SER A 1 73 ? -10.217 3.219 15.620 1.00 91.44 73 SER A CA 1
ATOM 580 C C . SER A 1 73 ? -11.727 3.076 15.844 1.00 91.44 73 SER A C 1
ATOM 582 O O . SER A 1 73 ? -12.275 3.642 16.785 1.00 91.44 73 SER A O 1
ATOM 584 N N . ARG A 1 74 ? -12.409 2.239 15.051 1.00 91.56 74 ARG A N 1
ATOM 585 C CA . ARG A 1 74 ? -13.847 1.963 15.221 1.00 91.56 74 ARG A CA 1
ATOM 586 C C . ARG A 1 74 ? -14.190 1.300 16.555 1.00 91.56 74 ARG A C 1
ATOM 588 O O . ARG A 1 74 ? -15.301 1.488 17.030 1.00 91.56 74 ARG A O 1
ATOM 595 N N . ARG A 1 75 ? -13.284 0.504 17.131 1.00 90.06 75 ARG A N 1
ATOM 596 C CA . ARG A 1 75 ? -13.475 -0.113 18.455 1.00 90.06 75 ARG A CA 1
ATOM 597 C C . ARG A 1 75 ? -13.278 0.892 19.587 1.00 90.06 75 ARG A C 1
ATOM 599 O O . ARG A 1 75 ? -13.964 0.788 20.588 1.00 90.06 75 ARG A O 1
ATOM 606 N N . LYS A 1 76 ? -12.344 1.835 19.431 1.00 83.38 76 LYS A N 1
ATOM 607 C CA . LYS A 1 76 ? -11.987 2.824 20.459 1.00 83.38 76 LYS A CA 1
ATOM 608 C C . LYS A 1 76 ? -12.996 3.972 20.588 1.00 83.38 76 LYS A C 1
ATOM 610 O O . LYS A 1 76 ? -13.101 4.555 21.660 1.00 83.38 76 LYS A O 1
ATOM 615 N N . TYR A 1 77 ? -13.689 4.310 19.502 1.00 78.25 77 TYR A N 1
ATOM 616 C CA . TYR A 1 77 ? -14.658 5.414 19.444 1.00 78.25 77 TYR A CA 1
ATOM 617 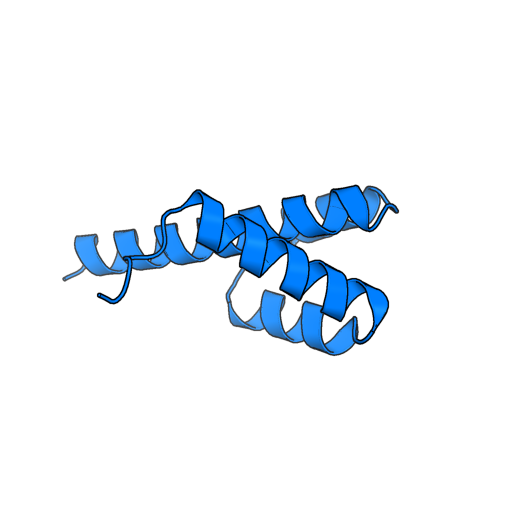C C . TYR A 1 77 ? -16.121 4.946 19.299 1.00 78.25 77 TYR A C 1
ATOM 619 O O . TYR A 1 77 ? -16.988 5.762 18.991 1.00 78.25 77 TYR A O 1
ATOM 627 N N . LYS A 1 78 ? -16.388 3.646 19.483 1.00 54.91 78 LYS A N 1
A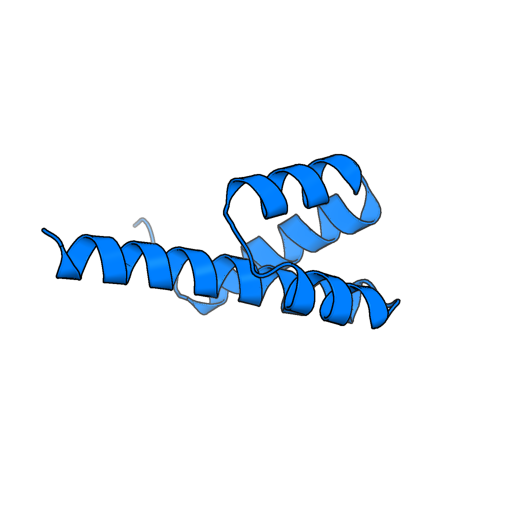TOM 628 C CA . LYS A 1 78 ? -17.734 3.108 19.735 1.00 54.91 78 LYS A CA 1
ATOM 629 C C . LYS A 1 78 ? -17.989 3.068 21.233 1.00 54.91 78 LYS A C 1
ATOM 631 O O . LYS A 1 78 ? -19.159 3.285 21.602 1.00 54.91 78 LYS A O 1
#

Sequence (78 aa):
MESTPTYENVLEVLTSSVMYLLLHDMEKLLNILYRIDVNEPKVKAAFAQNNPKLIAPTIAQLILDRELQKAESRRKYK

Secondary structure (DSSP, 8-state):
---PPPHHHHHHHHHHHHHHHHHH-HHHHHHHHHHHT--HHHHHHHHTT--HHHHHHHHHHHHHHHHHHHHHHHHH--

Foldseek 3Di:
DPPDQDPVNQLVVQLVVQLCCVVPPVPVSVVVCVVLPFDVVQLVVLVVVVDSNSSSSSVSVSSVVSVVVVVVVVVVVD